Protein AF-A0A3A1YFI8-F1 (afdb_monomer)

Secondary structure (DSSP, 8-state):
---EEEEEEES-HHHHHHHHHHHHHHH----EEEEEEEETTEEEEEEEESS--HHHHHHHHHHHHHHHHHHHHTTS---

Foldseek 3Di:
DDKDKDKDWDPDPVLLVVLVVVLCVVVVWDKDFDDWDDDPNIIIGMIIGDGDDPVSVVVSNVSSVVVVVVCVVVVVDDD

Organism: NCBI:txid1848903

Structure (mmCIF, N/CA/C/O backbone):
data_AF-A0A3A1YFI8-F1
#
_entry.id   AF-A0A3A1YFI8-F1
#
loop_
_atom_site.group_PDB
_atom_site.id
_atom_site.type_symbol
_atom_site.label_atom_id
_atom_site.label_alt_id
_atom_site.label_comp_id
_atom_site.label_asym_id
_atom_site.label_entity_id
_atom_site.label_seq_id
_atom_site.pdbx_PDB_ins_code
_atom_site.Cartn_x
_atom_site.Cartn_y
_atom_site.Cartn_z
_atom_site.occupancy
_atom_site.B_iso_or_equiv
_atom_site.auth_seq_id
_atom_site.auth_comp_id
_atom_site.auth_asym_id
_atom_site.auth_atom_id
_atom_site.pdbx_PDB_model_num
ATOM 1 N N . MET A 1 1 ? -8.775 2.385 19.887 1.00 61.47 1 MET A N 1
ATOM 2 C CA . MET A 1 1 ? -8.868 1.186 19.023 1.00 61.47 1 MET A CA 1
ATOM 3 C C . MET A 1 1 ? -7.482 0.574 18.934 1.00 61.47 1 MET A C 1
ATOM 5 O O . MET A 1 1 ? -6.518 1.315 19.086 1.00 61.47 1 MET A O 1
ATOM 9 N N . LYS A 1 2 ? -7.365 -0.750 18.803 1.00 71.94 2 LYS A N 1
ATOM 10 C CA . LYS A 1 2 ? -6.058 -1.405 18.671 1.00 71.94 2 LYS A CA 1
ATOM 11 C C . LYS A 1 2 ? -5.572 -1.199 17.235 1.00 71.94 2 LYS A C 1
ATOM 13 O O . LYS A 1 2 ? -6.304 -1.558 16.320 1.00 71.94 2 LYS A O 1
ATOM 18 N N . ASN A 1 3 ? -4.392 -0.608 17.071 1.00 86.38 3 ASN A N 1
ATOM 19 C CA . ASN A 1 3 ? -3.731 -0.522 15.773 1.00 86.38 3 ASN A CA 1
ATOM 20 C C . ASN A 1 3 ? -3.169 -1.904 15.431 1.00 86.38 3 ASN A C 1
ATOM 22 O O . ASN A 1 3 ? -2.597 -2.561 16.309 1.00 86.38 3 ASN A O 1
ATOM 26 N N . ASN A 1 4 ? -3.389 -2.367 14.206 1.00 95.88 4 ASN A N 1
ATOM 27 C CA . ASN A 1 4 ? -2.728 -3.555 13.680 1.00 95.88 4 ASN A CA 1
ATOM 28 C C . ASN A 1 4 ? -1.697 -3.103 12.657 1.00 95.88 4 ASN A C 1
ATOM 30 O O . ASN A 1 4 ? -1.993 -2.223 11.852 1.00 95.88 4 ASN A O 1
ATOM 34 N N . ASP A 1 5 ? -0.532 -3.740 12.673 1.00 96.25 5 ASP A N 1
ATOM 35 C CA . ASP A 1 5 ? 0.603 -3.347 11.849 1.00 96.25 5 ASP A CA 1
ATOM 36 C C . ASP A 1 5 ? 1.084 -4.539 11.015 1.00 96.25 5 ASP A C 1
ATOM 38 O O . ASP A 1 5 ? 1.019 -5.693 11.453 1.00 96.25 5 ASP A O 1
ATOM 42 N N . PHE A 1 6 ? 1.560 -4.258 9.807 1.00 96.88 6 PHE A N 1
ATOM 43 C CA . PHE A 1 6 ? 2.217 -5.219 8.925 1.00 96.88 6 PHE A CA 1
ATOM 44 C C . PHE A 1 6 ? 3.191 -4.499 7.986 1.00 96.88 6 PHE A C 1
ATOM 46 O O . PHE A 1 6 ? 3.240 -3.270 7.940 1.00 96.88 6 PHE A O 1
ATOM 53 N N . GLU A 1 7 ? 3.978 -5.269 7.238 1.00 96.81 7 GLU A N 1
ATOM 54 C CA . GLU A 1 7 ? 4.979 -4.737 6.315 1.00 96.81 7 GLU A CA 1
ATOM 55 C C . GLU A 1 7 ? 4.762 -5.303 4.908 1.00 96.81 7 GLU A C 1
ATOM 57 O O . GLU A 1 7 ? 4.452 -6.487 4.748 1.00 96.81 7 GLU A O 1
ATOM 62 N N . ILE A 1 8 ? 4.951 -4.462 3.890 1.00 96.56 8 ILE A N 1
ATOM 63 C CA . ILE A 1 8 ? 5.024 -4.866 2.481 1.00 96.56 8 ILE A CA 1
ATOM 64 C C . ILE A 1 8 ? 6.412 -4.510 1.953 1.00 96.56 8 ILE A C 1
ATOM 66 O O . ILE A 1 8 ? 6.866 -3.378 2.102 1.00 96.56 8 ILE A O 1
ATOM 70 N N . ILE A 1 9 ? 7.072 -5.470 1.305 1.00 95.19 9 ILE A N 1
ATOM 71 C CA . ILE A 1 9 ? 8.293 -5.203 0.539 1.00 95.19 9 ILE A CA 1
ATOM 72 C C . ILE A 1 9 ? 7.911 -4.428 -0.721 1.00 95.19 9 ILE A C 1
ATOM 74 O O . ILE A 1 9 ? 7.019 -4.851 -1.457 1.00 95.19 9 ILE A O 1
ATOM 78 N N . THR A 1 10 ? 8.605 -3.331 -0.991 1.00 93.38 10 THR A N 1
ATOM 79 C CA . THR A 1 10 ? 8.413 -2.516 -2.191 1.00 93.38 10 THR A CA 1
ATOM 80 C C . THR A 1 10 ? 9.760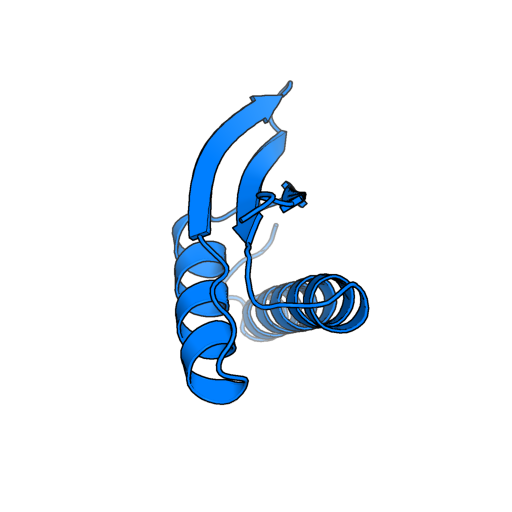 -2.120 -2.798 1.00 93.38 10 THR A C 1
ATOM 82 O O . THR A 1 10 ? 10.760 -2.037 -2.096 1.00 93.38 10 THR A O 1
ATOM 85 N N . GLY A 1 11 ? 9.796 -1.904 -4.113 1.00 88.25 11 GLY A N 1
ATOM 86 C CA . GLY A 1 11 ? 10.898 -1.215 -4.800 1.00 88.25 11 GLY A CA 1
ATOM 87 C C . GLY A 1 11 ? 10.532 0.213 -5.218 1.00 88.25 11 GLY A C 1
ATOM 88 O O . GLY A 1 11 ? 11.352 0.916 -5.796 1.00 88.25 11 GLY A O 1
ATOM 89 N N . ASP A 1 12 ? 9.290 0.625 -4.953 1.00 90.69 12 ASP A N 1
ATOM 90 C CA . ASP A 1 12 ? 8.698 1.872 -5.424 1.00 90.69 12 ASP A CA 1
ATOM 91 C C . ASP A 1 12 ? 7.709 2.399 -4.370 1.00 90.69 12 ASP A C 1
ATOM 93 O O . ASP A 1 12 ? 6.600 1.877 -4.200 1.00 90.69 12 ASP A O 1
ATOM 97 N N . GLU A 1 13 ? 8.145 3.409 -3.612 1.00 94.31 13 GLU A N 1
ATOM 98 C CA . GLU A 1 13 ? 7.353 4.062 -2.559 1.00 94.31 13 GLU A CA 1
ATOM 99 C C . GLU A 1 13 ? 6.105 4.758 -3.122 1.00 94.31 13 GLU A C 1
ATOM 101 O O . GLU A 1 13 ? 5.049 4.761 -2.489 1.00 94.31 13 GLU A O 1
ATOM 106 N N . ILE A 1 14 ? 6.195 5.301 -4.339 1.00 94.12 14 ILE A N 1
ATOM 107 C CA . ILE A 1 14 ? 5.081 6.003 -4.984 1.00 94.12 14 ILE A CA 1
ATOM 108 C C . ILE A 1 14 ? 4.008 4.988 -5.378 1.00 94.12 14 ILE A C 1
ATOM 110 O O . ILE A 1 14 ? 2.831 5.179 -5.073 1.00 94.12 14 ILE A O 1
ATOM 114 N N . LEU A 1 15 ? 4.406 3.867 -5.984 1.00 94.19 15 LEU A N 1
ATOM 115 C CA . LEU A 1 15 ? 3.463 2.837 -6.417 1.00 94.19 15 LEU A CA 1
ATOM 116 C C . LEU A 1 15 ? 2.679 2.227 -5.250 1.00 94.19 15 LEU A C 1
ATOM 118 O O . LEU A 1 15 ? 1.471 2.012 -5.371 1.00 94.19 15 LEU A O 1
ATOM 122 N N . ILE A 1 16 ? 3.340 1.915 -4.128 1.00 96.75 16 ILE A N 1
ATOM 123 C CA . ILE A 1 16 ? 2.633 1.349 -2.970 1.00 96.75 16 ILE A CA 1
ATOM 124 C C . ILE A 1 16 ? 1.678 2.373 -2.347 1.00 96.75 16 ILE A C 1
ATOM 126 O O . ILE A 1 16 ? 0.574 1.997 -1.949 1.00 96.75 16 ILE A O 1
ATOM 130 N N . GLN A 1 17 ? 2.051 3.657 -2.329 1.00 97.50 17 GLN A N 1
ATOM 131 C CA . GLN A 1 17 ? 1.167 4.726 -1.878 1.00 97.50 17 GLN A CA 1
ATOM 132 C C . GLN A 1 17 ? -0.085 4.826 -2.761 1.00 97.50 17 GLN A C 1
ATOM 134 O O . GLN A 1 17 ? -1.199 4.772 -2.239 1.00 97.50 17 GLN A O 1
ATOM 139 N N . GLU A 1 18 ? 0.075 4.876 -4.086 1.00 96.38 18 GLU A N 1
ATOM 140 C CA . GLU A 1 18 ? -1.047 4.917 -5.036 1.00 96.38 18 GLU A CA 1
ATOM 141 C C . GLU A 1 18 ? -1.972 3.699 -4.892 1.00 96.38 18 GLU A C 1
ATOM 143 O O . GLU A 1 18 ? -3.199 3.821 -4.924 1.00 96.38 18 GLU A O 1
ATOM 148 N N . VAL A 1 19 ? -1.392 2.508 -4.710 1.00 97.12 19 VAL A N 1
ATOM 149 C CA . VAL A 1 19 ? -2.158 1.273 -4.513 1.00 97.12 19 VAL A CA 1
ATOM 150 C C . VAL A 1 19 ? -2.953 1.310 -3.212 1.00 97.12 19 VAL A C 1
ATOM 152 O O . VAL A 1 19 ? -4.124 0.932 -3.222 1.00 97.12 19 VAL A O 1
ATOM 155 N N . ILE A 1 20 ? -2.357 1.768 -2.110 1.00 97.81 20 ILE A N 1
ATOM 156 C CA . ILE A 1 20 ? -3.045 1.874 -0.817 1.00 97.81 20 ILE A CA 1
ATOM 157 C C . ILE A 1 20 ? -4.182 2.892 -0.883 1.00 97.81 20 ILE A C 1
ATOM 159 O O . ILE A 1 20 ? -5.290 2.588 -0.441 1.00 97.81 20 ILE A O 1
ATOM 163 N N . GLU A 1 21 ? -3.944 4.066 -1.469 1.00 97.81 21 GLU A N 1
ATOM 164 C CA . GLU A 1 21 ? -4.971 5.097 -1.641 1.00 97.81 21 GLU A CA 1
ATOM 165 C C . GLU A 1 21 ? -6.152 4.571 -2.470 1.00 97.81 21 GLU A C 1
ATOM 167 O O . GLU A 1 21 ? -7.310 4.694 -2.059 1.00 97.81 21 GLU A O 1
ATOM 172 N N . TYR A 1 22 ? -5.866 3.900 -3.590 1.00 97.19 22 TYR A N 1
ATOM 173 C CA . TYR A 1 22 ? -6.889 3.291 -4.438 1.00 97.19 22 TYR A CA 1
ATOM 174 C C . TYR A 1 22 ? -7.656 2.169 -3.725 1.00 97.19 22 TYR A C 1
ATOM 176 O O . TYR A 1 22 ? -8.885 2.106 -3.798 1.00 97.19 22 TYR A O 1
ATOM 184 N N . TYR A 1 23 ? -6.948 1.280 -3.024 1.00 97.50 23 TYR A N 1
ATOM 185 C CA . TYR A 1 23 ? -7.555 0.161 -2.306 1.00 97.50 23 TYR A CA 1
ATOM 186 C C . TYR A 1 23 ? -8.476 0.656 -1.186 1.00 97.50 23 TYR A C 1
ATOM 188 O O . TYR A 1 23 ? -9.610 0.188 -1.068 1.00 97.50 23 TYR A O 1
ATOM 196 N N . ASN A 1 24 ? -8.020 1.639 -0.403 1.00 97.69 24 ASN A N 1
ATOM 197 C CA . ASN A 1 24 ? -8.815 2.259 0.652 1.00 97.69 24 ASN A CA 1
ATOM 198 C C . ASN A 1 24 ? -10.094 2.894 0.105 1.00 97.69 24 ASN A C 1
ATOM 200 O O . ASN A 1 24 ? -11.162 2.694 0.685 1.00 97.69 24 ASN A O 1
ATOM 204 N N . ASP A 1 25 ? -10.025 3.618 -1.016 1.00 97.62 25 ASP A N 1
ATOM 205 C CA . ASP A 1 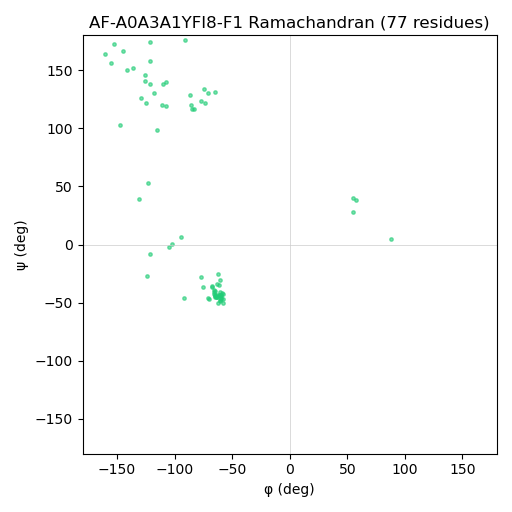25 ? -11.233 4.188 -1.614 1.00 97.62 25 ASP A CA 1
ATOM 206 C C . ASP A 1 25 ? -12.188 3.102 -2.128 1.00 97.62 25 ASP A C 1
ATOM 208 O O . ASP A 1 25 ? -13.395 3.172 -1.881 1.00 97.62 25 ASP A O 1
ATOM 212 N N . LEU A 1 26 ? -11.673 2.065 -2.789 1.00 96.75 26 LEU A N 1
ATOM 213 C CA . LEU A 1 26 ? -12.504 1.022 -3.387 1.00 96.75 26 LEU A CA 1
ATOM 214 C C . LEU A 1 26 ? -13.189 0.131 -2.338 1.00 96.75 26 LEU A C 1
ATOM 216 O O . LEU A 1 26 ? -14.390 -0.125 -2.436 1.00 96.75 26 LEU A O 1
ATOM 220 N N . TYR A 1 27 ? -12.439 -0.326 -1.335 1.00 95.94 27 TYR A N 1
ATOM 221 C CA . TYR A 1 27 ? -12.900 -1.307 -0.345 1.00 95.94 27 TYR A CA 1
ATOM 222 C C . TYR A 1 27 ? -13.277 -0.692 1.007 1.00 95.94 27 TYR A C 1
ATOM 224 O O . TYR A 1 27 ? -13.722 -1.407 1.903 1.00 95.94 27 TYR A O 1
ATOM 232 N N . LYS A 1 28 ? -13.159 0.636 1.146 1.00 95.94 28 LYS A N 1
ATOM 233 C CA . LYS A 1 28 ? -13.482 1.397 2.366 1.00 95.94 28 LYS A CA 1
ATOM 234 C C . LYS A 1 28 ? -12.691 0.930 3.598 1.00 95.94 28 LYS A C 1
ATOM 236 O O . LYS A 1 28 ? -13.220 0.903 4.710 1.00 95.94 28 LYS A O 1
ATOM 241 N N . T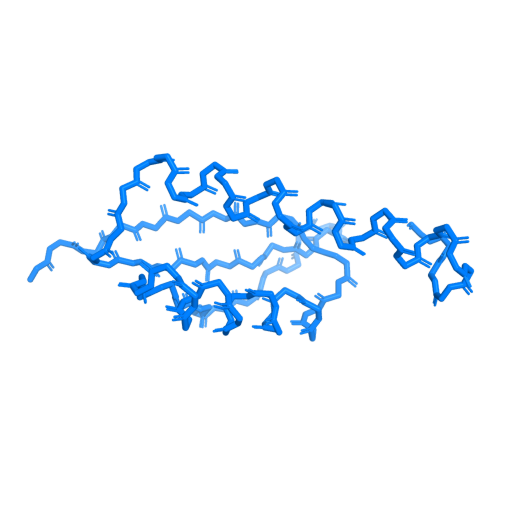HR A 1 29 ? -11.419 0.597 3.381 1.00 96.44 29 THR A N 1
ATOM 242 C CA . THR A 1 29 ? -10.418 0.318 4.4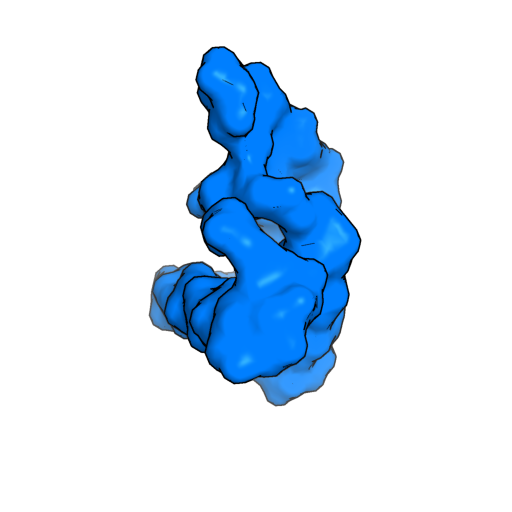24 1.00 96.44 29 THR A CA 1
ATOM 243 C C . THR A 1 29 ? -9.654 1.585 4.828 1.00 96.44 29 THR A C 1
ATOM 245 O O . THR A 1 29 ? -9.860 2.658 4.261 1.00 96.44 29 THR A O 1
ATOM 248 N N . ASP A 1 30 ? -8.778 1.467 5.827 1.00 96.75 30 ASP A N 1
ATOM 249 C CA . ASP A 1 30 ? -8.024 2.574 6.426 1.00 96.75 30 ASP A CA 1
ATOM 250 C C . ASP A 1 30 ? -6.517 2.281 6.550 1.00 96.75 30 ASP A C 1
ATOM 252 O O . ASP A 1 30 ? -5.891 2.629 7.550 1.00 96.75 30 ASP A O 1
ATOM 256 N N . PHE A 1 31 ? -5.921 1.632 5.547 1.00 98.06 31 PHE A N 1
ATOM 257 C CA . PHE A 1 31 ? -4.480 1.378 5.532 1.00 98.06 31 PHE A CA 1
ATOM 258 C C . PHE A 1 31 ? -3.687 2.687 5.451 1.00 98.06 31 PHE A C 1
ATOM 260 O O . PHE A 1 31 ? -3.949 3.522 4.588 1.00 98.06 31 PHE A O 1
ATOM 267 N N . ILE A 1 32 ? -2.689 2.854 6.317 1.00 97.81 32 ILE A N 1
ATOM 268 C CA . ILE A 1 32 ? -1.835 4.045 6.375 1.00 97.81 32 ILE A CA 1
ATOM 269 C C . ILE A 1 32 ? -0.376 3.606 6.360 1.00 97.81 32 ILE A C 1
ATOM 271 O O . ILE A 1 32 ? 0.033 2.814 7.211 1.00 97.81 32 ILE A O 1
ATOM 275 N N . ILE A 1 33 ? 0.409 4.142 5.423 1.00 97.94 33 ILE A N 1
ATOM 276 C CA . ILE A 1 33 ? 1.869 4.011 5.445 1.00 97.94 33 ILE A CA 1
ATOM 277 C C . ILE A 1 33 ? 2.411 4.928 6.541 1.00 97.94 33 ILE A C 1
ATOM 279 O O . ILE A 1 33 ? 2.181 6.136 6.517 1.00 97.94 33 ILE A O 1
ATOM 283 N N . ASN A 1 34 ? 3.129 4.350 7.497 1.00 97.44 34 ASN A N 1
ATOM 284 C CA . ASN A 1 34 ? 3.727 5.080 8.610 1.00 97.44 34 ASN A CA 1
ATOM 285 C C . ASN A 1 34 ? 5.154 5.526 8.287 1.00 97.44 34 ASN A C 1
ATOM 287 O O . ASN A 1 34 ? 5.525 6.666 8.552 1.00 97.44 34 ASN A O 1
ATOM 291 N N . GLU A 1 35 ? 5.953 4.613 7.738 1.00 96.75 35 GLU A N 1
ATOM 292 C CA . GLU A 1 35 ? 7.353 4.840 7.389 1.00 96.75 35 GLU A CA 1
ATOM 293 C C . GLU A 1 35 ? 7.840 3.805 6.369 1.00 96.75 35 GLU A C 1
ATOM 295 O O . GLU A 1 35 ? 7.225 2.747 6.193 1.00 96.75 35 GLU A O 1
ATOM 300 N N . TYR A 1 36 ? 8.971 4.116 5.738 1.00 97.38 36 TYR A N 1
ATOM 301 C CA . TYR A 1 36 ? 9.744 3.192 4.918 1.00 97.38 36 TYR A CA 1
ATOM 302 C C . TYR A 1 36 ? 11.053 2.855 5.629 1.00 97.38 36 TYR A C 1
ATOM 304 O O . TYR A 1 36 ? 11.702 3.732 6.202 1.00 97.38 36 TYR A O 1
ATOM 312 N N . GLU A 1 37 ? 11.444 1.586 5.599 1.00 97.00 37 GLU A N 1
ATOM 313 C CA . GLU A 1 37 ? 12.700 1.107 6.172 1.00 97.00 37 GLU A CA 1
ATOM 314 C C . GLU A 1 37 ? 13.507 0.361 5.106 1.00 97.00 37 GLU A C 1
ATOM 316 O O . GLU A 1 37 ? 13.031 -0.628 4.553 1.00 97.00 37 GLU A O 1
ATOM 321 N N . ASP A 1 38 ? 14.731 0.817 4.836 1.00 95.62 38 ASP A N 1
ATOM 322 C CA . ASP A 1 38 ? 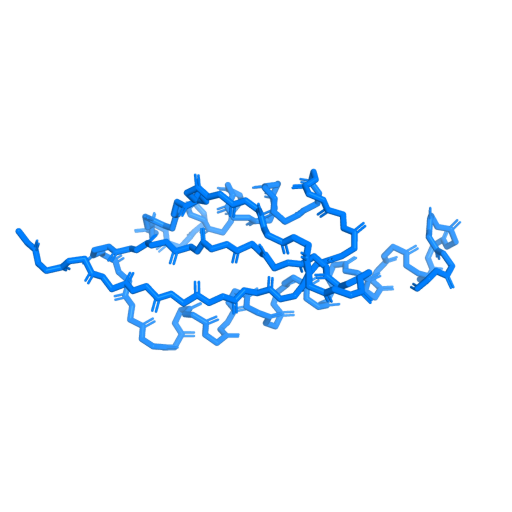15.701 0.091 4.013 1.00 95.62 38 ASP A CA 1
ATOM 323 C C . ASP A 1 38 ? 16.456 -0.917 4.892 1.00 95.62 38 ASP A C 1
ATOM 325 O O . ASP A 1 38 ? 17.157 -0.541 5.838 1.00 95.62 38 ASP A O 1
ATOM 329 N N . ARG A 1 39 ? 16.291 -2.207 4.584 1.00 95.50 39 ARG A N 1
ATOM 330 C CA . ARG A 1 39 ? 17.025 -3.313 5.203 1.00 95.50 39 ARG A CA 1
ATOM 331 C C . ARG A 1 39 ? 17.886 -3.985 4.141 1.00 95.50 39 ARG A C 1
ATOM 333 O O . ARG A 1 39 ? 17.401 -4.819 3.378 1.00 95.50 39 ARG A O 1
ATOM 340 N N . ASP A 1 40 ? 19.164 -3.617 4.115 1.00 93.19 40 ASP A N 1
ATOM 341 C CA . ASP A 1 40 ? 20.177 -4.163 3.203 1.00 93.19 40 ASP A CA 1
ATOM 342 C C . ASP A 1 40 ? 19.791 -4.059 1.710 1.00 93.19 40 ASP A C 1
ATOM 344 O O . ASP A 1 40 ? 20.030 -4.975 0.921 1.00 93.19 40 ASP A O 1
ATOM 348 N N . GLY A 1 41 ? 19.193 -2.934 1.308 1.00 88.69 41 GLY A N 1
ATOM 349 C CA . GLY A 1 41 ? 18.759 -2.656 -0.063 1.00 88.69 41 GLY A CA 1
ATOM 350 C C . GLY A 1 41 ? 17.342 -3.136 -0.389 1.00 88.69 41 GLY A C 1
ATOM 351 O O . GLY A 1 41 ? 16.918 -3.043 -1.540 1.00 88.69 41 GLY A O 1
ATOM 352 N N . VAL A 1 42 ? 16.604 -3.655 0.597 1.00 91.50 42 VAL A N 1
ATOM 353 C CA . VAL A 1 42 ? 15.190 -4.023 0.466 1.00 91.50 42 VAL A CA 1
ATOM 354 C C . VAL A 1 42 ? 14.348 -3.013 1.235 1.00 91.50 42 VAL A C 1
ATOM 356 O O . VAL A 1 42 ? 14.489 -2.894 2.451 1.00 91.50 42 VAL A O 1
ATOM 359 N N . ILE A 1 43 ? 13.452 -2.308 0.543 1.00 95.19 43 ILE A N 1
ATOM 360 C CA . ILE A 1 43 ? 12.579 -1.311 1.170 1.00 95.19 43 ILE A CA 1
ATOM 361 C C . ILE A 1 43 ? 11.316 -1.998 1.698 1.00 95.19 43 ILE A C 1
ATOM 363 O O . ILE A 1 43 ? 10.621 -2.724 0.984 1.00 95.19 43 ILE A O 1
ATOM 367 N N . PHE A 1 44 ? 11.005 -1.743 2.964 1.00 96.94 44 PHE A N 1
ATOM 368 C CA . PHE A 1 44 ? 9.796 -2.191 3.643 1.00 96.94 44 PHE A CA 1
ATOM 369 C C . PHE A 1 44 ? 8.902 -0.990 3.934 1.00 96.94 44 PHE A C 1
ATOM 371 O O . PHE A 1 44 ? 9.291 -0.088 4.671 1.00 96.94 44 PHE A O 1
ATOM 378 N N . ALA A 1 45 ? 7.685 -0.997 3.399 1.00 98.00 45 ALA A N 1
ATOM 379 C CA . ALA A 1 45 ? 6.637 -0.065 3.787 1.00 98.00 45 ALA A CA 1
ATOM 380 C C . ALA A 1 45 ? 5.939 -0.596 5.045 1.00 98.00 45 ALA A C 1
ATOM 382 O O . ALA A 1 45 ? 5.314 -1.662 5.003 1.00 98.00 45 ALA A O 1
ATOM 383 N N . LYS A 1 46 ? 6.030 0.135 6.160 1.00 97.75 46 LYS A N 1
ATOM 384 C CA . LYS A 1 46 ? 5.309 -0.197 7.395 1.00 97.75 46 LYS A CA 1
ATOM 385 C C . LYS A 1 46 ? 3.918 0.395 7.350 1.00 97.75 46 LYS A C 1
ATOM 387 O O . LYS A 1 46 ? 3.761 1.612 7.257 1.00 97.75 46 LYS A O 1
ATOM 392 N N . ILE A 1 47 ? 2.914 -0.464 7.442 1.00 98.19 47 ILE A N 1
ATOM 393 C CA . ILE A 1 47 ? 1.517 -0.101 7.239 1.00 98.19 47 ILE A CA 1
ATOM 394 C C . ILE A 1 47 ? 0.731 -0.429 8.500 1.00 98.19 47 ILE A C 1
ATOM 396 O O . ILE A 1 47 ? 0.906 -1.496 9.090 1.00 98.19 47 ILE A O 1
ATOM 400 N N . SER A 1 48 ? -0.161 0.476 8.888 1.00 97.62 48 SER A N 1
ATOM 401 C CA . SER A 1 48 ? -1.112 0.243 9.970 1.00 97.62 48 SER A CA 1
ATOM 402 C C . SER A 1 48 ? -2.562 0.378 9.527 1.00 97.62 48 SER A C 1
ATOM 404 O O . SER A 1 48 ? -2.840 0.995 8.500 1.00 97.62 48 SER A O 1
ATOM 406 N N . TYR A 1 49 ? -3.476 -0.235 10.279 1.00 97.00 49 TYR A N 1
ATOM 407 C CA . TYR A 1 49 ? -4.919 -0.162 10.047 1.00 97.00 49 TYR A CA 1
ATOM 408 C C . TYR A 1 49 ? -5.726 -0.413 11.325 1.00 97.00 49 TYR A C 1
ATOM 410 O O . TYR A 1 49 ? -5.283 -1.109 12.250 1.00 97.00 49 TYR A O 1
ATOM 418 N N . THR A 1 50 ? -6.961 0.093 11.347 1.00 96.44 50 THR A N 1
ATOM 419 C CA . THR A 1 50 ? -7.929 -0.153 12.429 1.00 96.44 50 THR A CA 1
ATOM 420 C C . THR A 1 50 ? -9.247 -0.755 11.941 1.00 96.44 50 THR A C 1
ATOM 422 O O . THR A 1 50 ? -9.891 -1.489 12.691 1.00 96.44 50 THR A O 1
ATOM 425 N N . ASN A 1 51 ? -9.621 -0.500 10.688 1.00 91.62 51 ASN A N 1
ATOM 426 C CA . ASN A 1 51 ? -10.869 -0.887 10.039 1.00 91.62 51 ASN A CA 1
ATOM 427 C C . ASN A 1 51 ? -10.600 -1.711 8.766 1.00 91.62 51 ASN A C 1
ATOM 429 O O . ASN A 1 51 ? -11.098 -1.418 7.680 1.00 91.62 51 ASN A O 1
ATOM 433 N N . ALA A 1 52 ? -9.806 -2.764 8.928 1.00 94.81 52 ALA A N 1
ATOM 434 C CA . ALA A 1 52 ? -9.581 -3.800 7.930 1.00 94.81 52 ALA A CA 1
ATOM 435 C C . ALA A 1 52 ? -9.404 -5.155 8.632 1.00 94.81 52 ALA A C 1
ATOM 437 O O . ALA A 1 52 ? -9.248 -5.231 9.856 1.00 94.81 52 ALA A O 1
ATOM 438 N N . ASN A 1 53 ? -9.461 -6.240 7.870 1.00 94.69 53 ASN A N 1
ATOM 439 C CA . ASN A 1 53 ? -9.240 -7.595 8.356 1.00 94.69 53 ASN A CA 1
ATOM 440 C C . ASN A 1 53 ? -8.076 -8.273 7.615 1.00 94.69 53 ASN A C 1
ATOM 442 O O . ASN A 1 53 ? -7.514 -7.744 6.660 1.00 94.69 53 ASN A O 1
ATOM 446 N N . ILE A 1 54 ? -7.703 -9.475 8.057 1.00 95.31 54 ILE A N 1
ATOM 447 C CA . ILE A 1 54 ? -6.562 -10.203 7.488 1.00 95.31 54 ILE A CA 1
ATOM 448 C C . ILE A 1 54 ? -6.722 -10.517 5.992 1.00 95.31 54 ILE A C 1
ATOM 450 O O . ILE A 1 54 ? -5.729 -10.544 5.271 1.00 95.31 54 ILE A O 1
ATOM 454 N N . ASN A 1 55 ? -7.950 -10.715 5.502 1.00 96.81 55 ASN A N 1
ATOM 455 C CA . ASN A 1 55 ? -8.180 -10.922 4.075 1.00 96.81 55 ASN A CA 1
ATOM 456 C C . ASN A 1 55 ? -7.868 -9.651 3.286 1.00 96.81 55 ASN A C 1
ATOM 458 O O . ASN A 1 55 ? -7.303 -9.763 2.205 1.00 96.81 55 ASN A O 1
ATOM 462 N N . ASP A 1 56 ? -8.170 -8.471 3.833 1.00 97.44 56 ASP A N 1
ATOM 463 C CA . ASP A 1 56 ? -7.858 -7.194 3.185 1.00 97.44 56 ASP A CA 1
ATOM 464 C C . ASP A 1 56 ? -6.342 -6.987 3.090 1.00 97.44 56 ASP A C 1
ATOM 466 O O . ASP A 1 56 ? -5.843 -6.560 2.055 1.00 97.44 56 ASP A O 1
ATOM 470 N N . V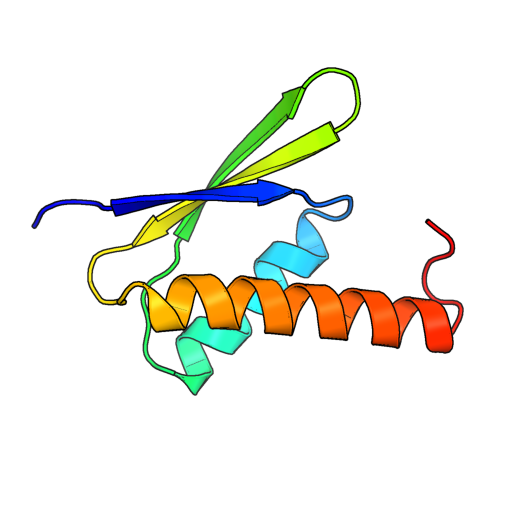AL A 1 57 ? -5.588 -7.367 4.130 1.00 97.31 57 VAL A N 1
ATOM 471 C CA . VAL A 1 57 ? -4.112 -7.332 4.119 1.00 97.31 57 VAL A CA 1
ATOM 472 C C . VAL A 1 57 ? -3.552 -8.226 3.010 1.00 97.31 57 VAL A C 1
ATOM 474 O O . VAL A 1 57 ? -2.692 -7.809 2.233 1.00 97.31 57 VAL A O 1
ATOM 477 N N . VAL A 1 58 ? -4.057 -9.459 2.905 1.00 97.06 58 VAL A N 1
ATOM 478 C CA . VAL A 1 58 ? -3.630 -10.402 1.861 1.00 97.06 58 VAL A CA 1
ATOM 479 C C . VAL A 1 58 ? -4.013 -9.886 0.472 1.00 97.06 58 VAL A C 1
ATOM 481 O O . VAL A 1 58 ? -3.200 -9.936 -0.451 1.00 97.06 58 VAL A O 1
ATOM 484 N N . GLN A 1 59 ? -5.230 -9.366 0.313 1.00 96.94 59 GLN A N 1
ATOM 485 C CA . GLN A 1 59 ? -5.719 -8.822 -0.951 1.00 96.94 59 GLN A CA 1
ATOM 486 C C . GLN A 1 59 ? -4.940 -7.582 -1.387 1.00 96.94 59 GLN A C 1
ATOM 488 O O . GLN A 1 59 ? -4.611 -7.488 -2.567 1.00 96.94 59 GLN A O 1
ATOM 493 N N . LEU A 1 60 ? -4.579 -6.683 -0.468 1.00 97.69 60 LEU A N 1
ATOM 494 C CA . LEU A 1 60 ? -3.721 -5.534 -0.756 1.00 97.69 60 LEU A CA 1
ATOM 495 C C . LEU A 1 60 ? -2.368 -5.988 -1.320 1.00 97.69 60 LEU A C 1
ATOM 497 O O . LEU A 1 60 ? -1.932 -5.477 -2.350 1.00 97.69 60 LEU A O 1
ATOM 501 N N . GLY A 1 61 ? -1.736 -6.988 -0.695 1.00 96.12 61 GLY A N 1
ATOM 502 C CA . GLY A 1 61 ? -0.479 -7.558 -1.187 1.00 96.12 61 GLY A CA 1
ATOM 503 C C . GLY A 1 61 ? -0.606 -8.158 -2.593 1.00 96.12 61 GLY A C 1
ATOM 504 O O . GLY A 1 61 ? 0.237 -7.907 -3.456 1.00 96.12 61 GLY A O 1
ATOM 505 N N . VAL A 1 62 ? -1.689 -8.898 -2.861 1.00 95.88 62 VAL A N 1
ATOM 506 C CA . VAL A 1 62 ? -1.985 -9.436 -4.203 1.00 95.88 62 VAL A CA 1
ATOM 507 C C . VAL A 1 62 ? -2.209 -8.310 -5.213 1.00 95.88 62 VAL A C 1
ATOM 509 O O . VAL A 1 62 ? -1.661 -8.354 -6.313 1.00 95.88 62 VAL A O 1
ATOM 512 N N . PHE A 1 63 ? -2.984 -7.292 -4.845 1.00 95.56 63 PHE A N 1
ATOM 513 C CA . PHE A 1 63 ? -3.306 -6.161 -5.708 1.00 95.56 63 PHE A CA 1
ATOM 514 C C . PHE A 1 63 ? -2.048 -5.370 -6.083 1.00 95.56 63 PHE A C 1
ATOM 516 O O . PHE A 1 63 ? -1.836 -5.059 -7.257 1.00 95.56 63 PHE A O 1
ATOM 523 N N . PHE A 1 64 ? -1.172 -5.120 -5.109 1.00 97.00 64 PHE A N 1
ATOM 524 C CA . PHE A 1 64 ? 0.130 -4.499 -5.328 1.00 97.00 64 PHE A CA 1
ATOM 525 C C . PHE A 1 64 ? 1.007 -5.332 -6.275 1.00 97.00 64 PHE A C 1
ATOM 527 O O . PHE A 1 64 ? 1.501 -4.812 -7.278 1.00 97.00 64 PHE A O 1
ATOM 534 N N . GLY A 1 65 ? 1.119 -6.644 -6.037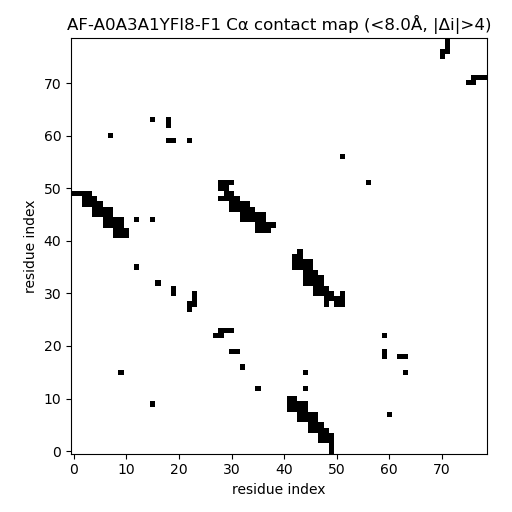 1.00 95.25 65 GLY A N 1
ATOM 535 C CA . GLY A 1 65 ? 1.878 -7.554 -6.902 1.00 95.25 65 GLY A CA 1
ATOM 536 C C . GLY A 1 65 ? 1.354 -7.601 -8.343 1.00 95.25 65 GLY A C 1
ATOM 537 O O . GLY A 1 65 ? 2.137 -7.555 -9.292 1.00 95.25 65 GLY A O 1
ATOM 538 N N . MET A 1 66 ? 0.030 -7.611 -8.529 1.00 94.75 66 MET A N 1
ATOM 539 C CA . MET A 1 66 ? -0.585 -7.508 -9.857 1.00 94.75 66 MET A CA 1
ATOM 540 C C . MET A 1 66 ? -0.229 -6.195 -10.554 1.00 94.75 66 MET A C 1
ATOM 542 O O . MET A 1 66 ? -0.075 -6.167 -11.776 1.00 94.75 66 MET A O 1
ATOM 546 N N . ARG A 1 67 ? -0.097 -5.099 -9.798 1.00 94.75 67 ARG A N 1
ATOM 547 C CA . ARG A 1 67 ? 0.217 -3.794 -10.374 1.00 94.75 67 ARG A CA 1
A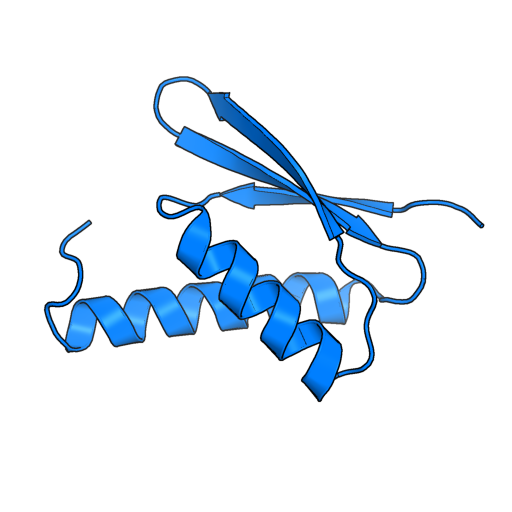TOM 548 C C . ARG A 1 67 ? 1.675 -3.662 -10.787 1.00 94.75 67 ARG A C 1
ATOM 550 O O . ARG A 1 67 ? 1.932 -3.131 -11.865 1.00 94.75 67 ARG A O 1
ATOM 557 N N . ILE A 1 68 ? 2.588 -4.252 -10.018 1.00 94.31 68 ILE A N 1
ATOM 558 C CA . ILE A 1 68 ? 3.983 -4.455 -10.433 1.00 94.31 68 ILE A CA 1
ATOM 559 C C . ILE A 1 68 ? 4.036 -5.276 -11.725 1.00 94.31 68 ILE A C 1
ATOM 561 O O . ILE A 1 68 ? 4.666 -4.850 -12.691 1.00 94.31 68 ILE A O 1
ATOM 565 N N . GLN A 1 69 ? 3.339 -6.417 -11.784 1.00 94.62 69 GLN A N 1
ATOM 566 C CA . GLN A 1 69 ? 3.350 -7.265 -12.980 1.00 94.62 69 GLN A CA 1
ATOM 567 C C . GLN A 1 69 ? 2.832 -6.514 -14.213 1.00 94.62 69 GLN A C 1
ATOM 569 O O . GLN A 1 69 ? 3.462 -6.553 -15.262 1.00 94.62 69 GLN A O 1
ATOM 574 N N . TYR A 1 70 ? 1.742 -5.757 -14.068 1.00 94.50 70 TYR A N 1
ATOM 575 C CA . TYR A 1 70 ? 1.220 -4.919 -15.145 1.00 94.50 70 TYR A CA 1
ATOM 576 C C . TYR A 1 70 ? 2.256 -3.901 -15.651 1.00 94.50 70 TYR A C 1
ATOM 578 O O . TYR A 1 70 ? 2.383 -3.707 -16.857 1.00 94.50 70 TYR A O 1
ATOM 586 N N . LYS A 1 71 ? 3.006 -3.247 -14.755 1.00 93.75 71 LYS A N 1
ATOM 587 C CA . LYS A 1 71 ? 4.060 -2.300 -15.151 1.00 93.75 71 LYS A CA 1
ATOM 588 C C . LYS A 1 71 ? 5.215 -2.994 -15.878 1.00 93.75 71 LYS A C 1
ATOM 590 O O . LYS A 1 71 ? 5.675 -2.479 -16.897 1.00 93.75 71 LYS A O 1
ATOM 595 N N . ARG A 1 72 ? 5.634 -4.176 -15.409 1.00 93.62 72 ARG A N 1
ATOM 596 C CA . ARG A 1 72 ? 6.647 -5.013 -16.082 1.00 93.62 72 ARG A CA 1
ATOM 597 C C . ARG A 1 72 ? 6.214 -5.405 -17.490 1.00 93.62 72 ARG A C 1
ATOM 599 O O . ARG A 1 72 ? 6.972 -5.225 -18.436 1.00 93.62 72 ARG A O 1
ATOM 606 N N . ASP A 1 73 ? 4.974 -5.863 -17.645 1.00 96.19 73 ASP A N 1
ATOM 607 C CA . ASP A 1 73 ? 4.426 -6.284 -18.941 1.00 96.19 73 ASP A CA 1
ATOM 608 C C . ASP A 1 73 ? 4.375 -5.128 -19.961 1.00 96.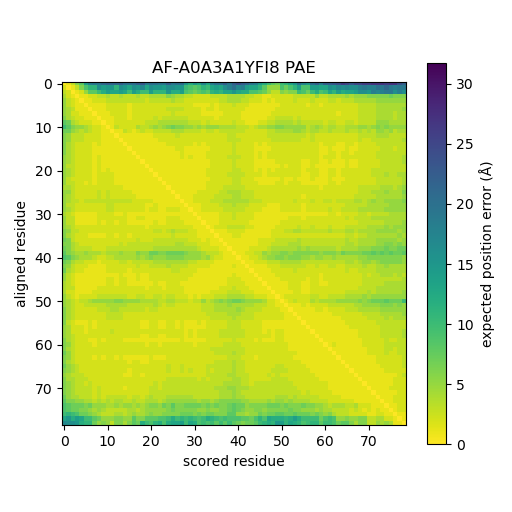19 73 ASP A C 1
ATOM 610 O O . ASP A 1 73 ? 4.439 -5.356 -21.169 1.00 96.19 73 ASP A O 1
ATOM 614 N N . ASN A 1 74 ? 4.303 -3.882 -19.480 1.00 95.81 74 ASN A N 1
ATOM 615 C CA . ASN A 1 74 ? 4.334 -2.669 -20.299 1.00 95.81 74 ASN A CA 1
ATOM 616 C C . ASN A 1 74 ? 5.739 -2.049 -20.448 1.00 95.81 74 ASN A C 1
ATOM 618 O O . ASN A 1 74 ? 5.864 -0.985 -21.051 1.00 95.81 74 ASN A O 1
ATOM 622 N N . ASN A 1 75 ? 6.798 -2.703 -19.951 1.00 93.38 75 ASN A N 1
ATOM 623 C CA . ASN A 1 75 ? 8.176 -2.190 -19.915 1.00 93.38 75 ASN A CA 1
ATOM 624 C C . ASN A 1 75 ? 8.314 -0.824 -19.209 1.00 93.38 75 ASN A C 1
ATOM 626 O O . ASN A 1 75 ? 9.207 -0.043 -19.535 1.00 93.38 75 ASN A O 1
ATOM 630 N N . GLU A 1 76 ? 7.428 -0.516 -18.256 1.00 92.06 76 GLU A N 1
ATOM 631 C CA . GLU A 1 76 ? 7.550 0.684 -17.414 1.00 92.06 76 GLU A CA 1
ATOM 632 C C . GLU A 1 76 ? 8.617 0.502 -16.323 1.00 92.06 76 GLU A C 1
ATOM 634 O O . GLU A 1 76 ? 9.209 1.481 -15.875 1.00 92.06 76 GLU A O 1
ATOM 639 N N . ILE A 1 77 ? 8.849 -0.748 -15.905 1.00 86.62 77 ILE A N 1
ATOM 640 C CA . ILE A 1 77 ? 9.863 -1.172 -14.929 1.00 86.62 77 ILE A CA 1
ATOM 641 C C . ILE A 1 77 ? 10.479 -2.509 -15.374 1.00 86.62 77 ILE A C 1
ATOM 643 O O . ILE A 1 77 ? 9.800 -3.310 -16.020 1.00 86.62 77 ILE A O 1
ATOM 647 N N . ASP A 1 78 ? 11.741 -2.758 -15.022 1.00 83.38 78 ASP A N 1
ATOM 648 C CA . ASP A 1 78 ? 12.504 -3.973 -15.367 1.00 83.38 78 ASP A CA 1
ATOM 649 C C . ASP A 1 78 ? 13.030 -4.757 -14.149 1.00 83.38 78 ASP A C 1
ATOM 651 O O . ASP A 1 78 ? 13.526 -5.877 -14.302 1.00 83.38 78 ASP A O 1
ATOM 655 N N . TRP A 1 79 ? 12.900 -4.177 -12.954 1.00 78.88 79 TRP A N 1
ATOM 656 C CA . TRP A 1 79 ? 13.200 -4.789 -11.661 1.00 78.88 79 TRP A CA 1
ATOM 657 C C . TRP A 1 79 ? 12.073 -5.686 -11.168 1.00 78.88 79 TRP A C 1
ATOM 659 O O . TRP A 1 79 ? 10.902 -5.513 -11.574 1.00 78.88 79 TRP A O 1
#

Radius of gyration: 12.71 Å; Cα contacts (8 Å, |Δi|>4): 95; chains: 1; bounding box: 34×17×39 Å

Solvent-accessible surface area (backbone atoms only — not comparable to full-atom values): 4671 Å² total; per-residue (Å²): 133,74,77,45,75,53,74,45,81,45,96,45,74,65,61,54,50,54,46,43,57,52,47,22,68,74,72,67,40,52,69,38,81,76,49,77,45,75,59,95,88,42,35,31,41,34,34,35,33,70,58,68,53,73,66,54,56,53,48,50,53,51,53,48,51,52,50,52,50,54,36,41,77,69,68,76,45,89,128

Mean predicted aligned error: 3.08 Å

Sequence (79 aa):
MKNNDFEIITGDEILIQEVIEYYNDLYKTDFIINEYEDRDGVIFAKISYTNANINDVVQLGVFFGMRIQYKRDNNEIDW

Nearest PDB structures (foldseek):
  5v0s-assembly1_B  TM=4.995E-01  e=8.832E-02  Bacillus anthracis
  6i05-assembly1_A  TM=5.216E-01  e=7.346E-01  Pseudomonas aeruginosa
  1u8s-assembly1_B  TM=5.381E-01  e=1.023E+00  Vibrio cholerae
  4wx8-assembly3_C  TM=4.023E-01  e=3.319E-01  Saccharomyces cerevisiae S288C
  2pc6-assembly1_A  TM=5.781E-01  e=1.247E+00  Nitrosomonas europaea ATCC 19718

pLDDT: mean 94.4, std 5.65, range [61.47, 98.19]